Protein AF-A0A2V9PT03-F1 (afdb_monomer)

pLDDT: mean 76.54, std 17.13, range [38.19, 95.19]

Solvent-accessible surface area (backbone atoms only — not comparable to full-atom values): 7109 Å² total; per-residue (Å²): 137,90,82,80,91,84,82,85,89,78,90,78,79,82,81,80,80,79,79,72,81,76,73,77,76,80,57,60,63,60,53,51,53,49,52,50,42,43,54,53,39,46,52,31,49,51,49,24,55,47,31,31,70,77,61,29,77,88,24,75,61,18,49,51,30,47,52,51,34,51,52,46,42,50,54,32,29,74,76,68,56,30,34,66,39,76,91,77,74,42,82,36,72,67,96,52,62,60,76,76,70,60,85,68,84,79,68,88,75,79,88,126

Mean predicted aligned error: 13.97 Å

Structure (mmCIF, N/CA/C/O backbone):
data_AF-A0A2V9PT03-F1
#
_entry.id   AF-A0A2V9PT03-F1
#
loop_
_atom_site.group_PDB
_atom_site.id
_atom_site.type_symbol
_atom_site.label_atom_id
_atom_site.label_alt_id
_atom_site.label_comp_id
_atom_site.label_asym_id
_atom_site.label_entity_id
_atom_site.label_seq_id
_atom_site.pdbx_PDB_ins_code
_atom_site.Cartn_x
_atom_site.Cartn_y
_atom_site.Cartn_z
_atom_site.occupancy
_atom_site.B_iso_or_equiv
_atom_site.auth_seq_id
_atom_site.auth_comp_id
_atom_site.auth_asym_id
_atom_site.auth_atom_id
_atom_site.pdbx_PDB_model_num
ATOM 1 N N . MET A 1 1 ? 92.902 -6.360 -27.403 1.00 38.19 1 MET A N 1
ATOM 2 C CA . MET A 1 1 ? 92.322 -5.004 -27.540 1.00 38.19 1 MET A CA 1
ATOM 3 C C . MET A 1 1 ? 90.970 -4.974 -26.837 1.00 38.19 1 MET A C 1
ATOM 5 O O . MET A 1 1 ? 90.237 -5.948 -26.912 1.00 38.19 1 MET A O 1
ATOM 9 N N . LYS A 1 2 ? 90.710 -3.896 -26.088 1.00 50.06 2 LYS A N 1
ATOM 10 C CA . LYS A 1 2 ? 89.489 -3.586 -25.319 1.00 50.06 2 LYS A CA 1
ATOM 11 C C . LYS A 1 2 ? 88.299 -3.311 -26.243 1.00 50.06 2 LYS A C 1
ATOM 13 O O . LYS A 1 2 ? 88.506 -2.453 -27.080 1.00 50.06 2 LYS A O 1
ATOM 18 N N . TYR A 1 3 ? 87.094 -3.828 -25.965 1.00 55.53 3 TYR A N 1
ATOM 19 C CA . TYR A 1 3 ? 85.788 -3.154 -26.195 1.00 55.53 3 TYR A CA 1
ATOM 20 C C . TYR A 1 3 ? 84.744 -3.792 -25.245 1.00 55.53 3 TYR A C 1
ATOM 22 O O . TYR A 1 3 ? 84.435 -4.966 -25.374 1.00 55.53 3 TYR A O 1
ATOM 30 N N . ARG A 1 4 ? 84.502 -3.223 -24.054 1.00 47.56 4 ARG A N 1
ATOM 31 C CA . ARG A 1 4 ? 83.489 -2.204 -23.672 1.00 47.56 4 ARG A CA 1
ATOM 32 C C . ARG A 1 4 ? 82.038 -2.727 -23.632 1.00 47.56 4 ARG A C 1
ATOM 34 O O . ARG A 1 4 ? 81.417 -2.937 -24.661 1.00 47.56 4 ARG A O 1
ATOM 41 N N . LYS A 1 5 ? 81.530 -2.832 -22.390 1.00 55.50 5 LYS A N 1
ATOM 42 C CA . LYS A 1 5 ? 80.120 -2.785 -21.946 1.00 55.50 5 LYS A CA 1
ATOM 43 C C . LYS A 1 5 ? 79.249 -1.896 -22.840 1.00 55.50 5 LYS A C 1
ATOM 45 O O . LYS A 1 5 ? 79.680 -0.765 -23.029 1.00 55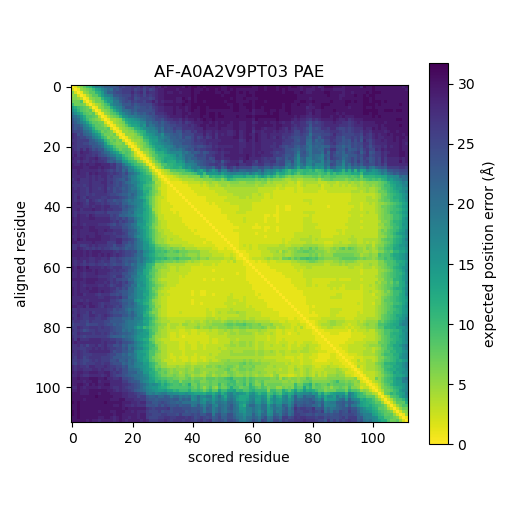.50 5 LYS A O 1
ATOM 50 N N . MET A 1 6 ? 78.051 -2.359 -23.225 1.00 55.62 6 MET A N 1
ATOM 51 C CA . MET A 1 6 ? 76.728 -1.682 -23.343 1.00 55.62 6 MET A CA 1
ATOM 52 C C . MET A 1 6 ? 75.731 -2.768 -23.825 1.00 55.62 6 MET A C 1
ATOM 54 O O . MET A 1 6 ? 76.115 -3.578 -24.652 1.00 55.62 6 MET A O 1
ATOM 58 N N . GLY A 1 7 ? 74.489 -2.919 -23.378 1.00 43.53 7 GLY A N 1
ATOM 59 C CA . GLY A 1 7 ? 73.639 -2.078 -22.560 1.00 43.53 7 GLY A CA 1
ATOM 60 C C . GLY A 1 7 ? 72.392 -2.855 -22.117 1.00 43.53 7 GLY A C 1
ATOM 61 O O . GLY A 1 7 ? 72.099 -3.947 -22.595 1.00 43.53 7 GLY A O 1
ATOM 62 N N . SER A 1 8 ? 71.730 -2.268 -21.129 1.00 54.75 8 SER A N 1
ATOM 63 C CA . SER A 1 8 ? 70.458 -2.675 -20.539 1.00 54.75 8 SER A CA 1
ATOM 64 C C . SER A 1 8 ? 69.274 -2.417 -21.495 1.00 54.75 8 SER A C 1
ATOM 66 O O . SER A 1 8 ? 69.443 -1.708 -22.487 1.00 54.75 8 SER A O 1
ATOM 68 N N . LEU A 1 9 ? 68.076 -2.843 -21.059 1.00 51.16 9 LEU A N 1
ATOM 69 C CA . LEU A 1 9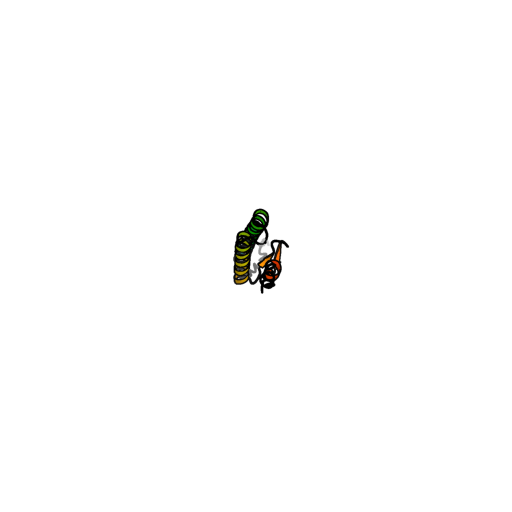 ? 66.722 -2.465 -21.522 1.00 51.16 9 LEU A CA 1
ATOM 70 C C . LEU A 1 9 ? 66.175 -3.334 -22.685 1.00 51.16 9 LEU A C 1
ATOM 72 O O . LEU A 1 9 ? 66.899 -3.649 -23.614 1.00 51.16 9 LEU A O 1
ATOM 76 N N . VAL A 1 10 ? 64.917 -3.786 -22.736 1.00 50.94 10 VAL A N 1
ATOM 77 C CA . VAL A 1 10 ? 63.657 -3.276 -22.171 1.00 50.94 10 VAL A CA 1
ATOM 78 C C . VAL A 1 10 ? 62.708 -4.468 -21.937 1.00 50.94 10 VAL A C 1
ATOM 80 O O . VAL A 1 10 ? 62.380 -5.188 -22.878 1.00 50.94 10 VAL A O 1
ATOM 83 N N . ALA A 1 11 ? 62.218 -4.658 -20.710 1.00 54.22 11 ALA A N 1
ATOM 84 C CA . ALA A 1 11 ? 61.005 -5.439 -20.467 1.00 54.22 11 ALA A CA 1
ATOM 85 C C . ALA A 1 11 ? 59.801 -4.568 -20.863 1.00 54.22 11 ALA A C 1
ATOM 87 O O . ALA A 1 11 ? 59.421 -3.655 -20.132 1.00 54.22 11 ALA A O 1
ATOM 88 N N . GLY A 1 12 ? 59.259 -4.785 -22.061 1.00 52.28 12 GLY A N 1
ATOM 89 C CA . GLY A 1 12 ? 58.070 -4.084 -22.544 1.00 52.28 12 GLY A CA 1
ATOM 90 C C . GLY A 1 12 ? 56.808 -4.792 -22.065 1.00 52.28 12 GLY A C 1
ATOM 91 O O . GLY A 1 12 ? 56.405 -5.791 -22.653 1.00 52.28 12 GLY A O 1
ATOM 92 N N . PHE A 1 13 ? 56.184 -4.287 -21.002 1.00 58.66 13 PHE A N 1
ATOM 93 C CA . PHE A 1 13 ? 54.836 -4.695 -20.611 1.00 58.66 13 PHE A CA 1
ATOM 94 C C . PHE A 1 13 ? 53.840 -4.182 -21.659 1.00 58.66 13 PHE A C 1
ATOM 96 O O . PHE A 1 13 ? 53.623 -2.978 -21.783 1.00 58.66 13 PHE A O 1
ATOM 103 N N . ALA A 1 14 ? 53.242 -5.092 -22.426 1.00 58.38 14 ALA A N 1
ATOM 104 C CA . ALA A 1 14 ? 52.143 -4.769 -23.327 1.00 58.38 14 ALA A CA 1
ATOM 105 C C . ALA A 1 14 ? 50.885 -4.463 -22.495 1.00 58.38 14 ALA A C 1
ATOM 107 O O . ALA A 1 14 ? 50.218 -5.369 -21.997 1.00 58.38 14 ALA A O 1
ATOM 108 N N . LEU A 1 15 ? 50.573 -3.179 -22.312 1.00 56.94 15 LEU A N 1
ATOM 109 C CA . LEU A 1 15 ? 49.329 -2.738 -21.683 1.00 56.94 15 LEU A CA 1
ATOM 110 C C . LEU A 1 15 ? 48.177 -2.913 -22.680 1.00 56.94 15 LEU A C 1
ATOM 112 O O . LEU A 1 15 ? 47.981 -2.091 -23.570 1.00 56.94 15 LEU A O 1
ATOM 116 N N . SER A 1 16 ? 47.425 -4.005 -22.538 1.00 58.44 16 SER A N 1
ATOM 117 C CA . SER A 1 16 ? 46.150 -4.195 -23.237 1.00 58.44 16 SER A CA 1
ATOM 118 C C . SER A 1 16 ? 45.070 -3.369 -22.542 1.00 58.44 16 SER A C 1
ATOM 120 O O . SER A 1 16 ? 44.590 -3.734 -21.472 1.00 58.44 16 SER A O 1
ATOM 122 N N . THR A 1 17 ? 44.692 -2.240 -23.132 1.00 62.19 17 THR A N 1
ATOM 123 C CA . THR A 1 17 ? 43.566 -1.419 -22.677 1.00 62.19 17 THR A CA 1
ATOM 124 C C . THR A 1 17 ? 42.268 -1.913 -23.312 1.00 62.19 17 THR A C 1
ATOM 126 O O . THR A 1 17 ? 41.786 -1.375 -24.306 1.00 62.19 17 THR A O 1
ATOM 129 N N . THR A 1 18 ? 41.665 -2.954 -22.735 1.00 65.81 18 THR A N 1
ATOM 130 C CA . THR A 1 18 ? 40.261 -3.286 -23.015 1.00 65.81 18 THR A CA 1
ATOM 131 C C . THR A 1 18 ? 39.370 -2.186 -22.446 1.00 65.81 18 THR A C 1
ATOM 133 O O . THR A 1 18 ? 39.143 -2.117 -21.239 1.00 65.81 18 THR A O 1
ATOM 136 N N . LEU A 1 19 ? 38.872 -1.315 -23.325 1.00 60.75 19 LEU A N 1
ATOM 137 C CA . LEU A 1 19 ? 37.761 -0.409 -23.045 1.00 60.75 19 LEU A CA 1
ATOM 138 C C . LEU A 1 19 ? 36.507 -1.255 -22.805 1.00 60.75 19 LEU A C 1
ATOM 140 O O . LEU A 1 19 ? 35.782 -1.605 -23.735 1.00 60.75 19 LEU A O 1
ATOM 144 N N . LEU A 1 20 ? 36.273 -1.618 -21.546 1.00 62.94 20 LEU A N 1
ATOM 145 C CA . LEU A 1 20 ? 34.969 -2.085 -21.106 1.00 62.94 20 LEU A CA 1
ATOM 146 C C . LEU A 1 20 ? 34.020 -0.896 -21.247 1.00 62.94 20 LEU A C 1
ATOM 148 O O . LEU A 1 20 ? 34.143 0.099 -20.535 1.00 62.94 20 LEU A O 1
ATOM 152 N N . VAL A 1 21 ? 33.106 -0.978 -22.211 1.00 59.31 21 VAL A N 1
ATOM 153 C CA . VAL A 1 21 ? 31.952 -0.085 -22.284 1.00 59.31 21 VAL A CA 1
ATOM 154 C C . VAL A 1 21 ? 31.126 -0.362 -21.032 1.00 59.31 21 VAL A C 1
ATOM 156 O O . VAL A 1 21 ? 30.339 -1.304 -20.974 1.00 59.31 21 VAL A O 1
ATOM 159 N N . SER A 1 22 ? 31.381 0.425 -19.992 1.00 57.97 22 SER A N 1
ATOM 160 C CA . SER A 1 22 ? 30.618 0.435 -18.754 1.00 57.97 22 SER A CA 1
ATOM 161 C C . SER A 1 22 ? 29.236 0.988 -19.065 1.00 57.97 22 SER A C 1
ATOM 163 O O . SER A 1 22 ? 29.006 2.193 -19.000 1.00 57.97 22 SER A O 1
ATOM 165 N N . THR A 1 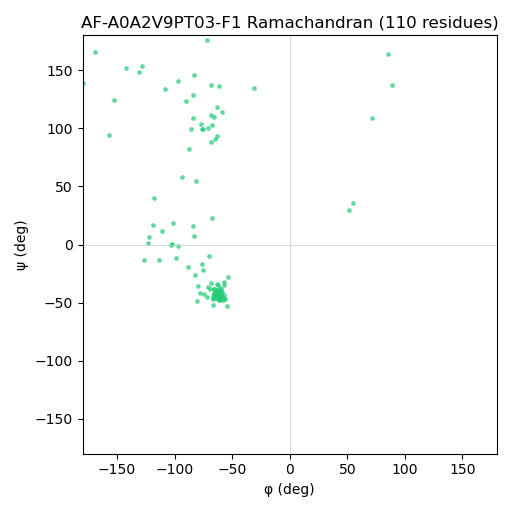23 ? 28.312 0.116 -19.455 1.00 59.44 23 THR A N 1
ATOM 166 C CA . THR A 1 23 ? 26.884 0.435 -19.422 1.00 59.44 23 THR A CA 1
ATOM 167 C C . THR A 1 23 ? 26.556 0.776 -17.964 1.00 59.44 23 THR A C 1
ATOM 169 O O . THR A 1 23 ? 26.714 -0.103 -17.114 1.00 59.44 23 THR A O 1
ATOM 172 N N . PRO A 1 24 ? 26.177 2.021 -17.616 1.00 52.19 24 PRO A N 1
ATOM 173 C CA . PRO A 1 24 ? 25.822 2.333 -16.241 1.00 52.19 24 PRO A CA 1
ATOM 174 C C . PRO A 1 24 ? 24.617 1.469 -15.845 1.00 52.19 24 PRO A C 1
ATOM 176 O O . PRO A 1 24 ? 23.695 1.305 -16.656 1.00 52.19 24 PRO A O 1
ATOM 179 N N . PRO A 1 25 ? 24.614 0.880 -14.638 1.00 49.16 25 PRO A N 1
ATOM 180 C CA . PRO A 1 25 ? 23.496 0.074 -14.196 1.00 49.16 25 PRO A CA 1
ATOM 181 C C . PRO A 1 25 ? 22.274 0.987 -14.110 1.00 49.16 25 PRO A C 1
ATOM 183 O O . PRO A 1 25 ? 22.233 1.916 -13.309 1.00 49.16 25 PRO A O 1
ATOM 186 N N . ARG A 1 26 ? 21.240 0.696 -14.901 1.00 50.72 26 ARG A N 1
ATOM 187 C CA . ARG A 1 26 ? 19.892 1.268 -14.735 1.00 50.72 26 ARG A CA 1
ATOM 188 C C . ARG A 1 26 ? 19.204 0.775 -13.444 1.00 50.72 26 ARG A C 1
ATOM 190 O O . ARG A 1 26 ? 17.987 0.763 -13.373 1.00 50.72 26 ARG A O 1
ATOM 197 N N . ALA A 1 27 ? 19.973 0.329 -12.451 1.00 50.47 27 ALA A N 1
ATOM 198 C CA . ALA A 1 27 ? 19.474 -0.303 -11.236 1.00 50.47 27 ALA A CA 1
ATOM 199 C C . ALA A 1 27 ? 19.012 0.712 -10.175 1.00 50.47 27 ALA A C 1
ATOM 201 O O . ALA A 1 27 ? 18.121 0.393 -9.407 1.00 50.47 27 ALA A O 1
ATOM 202 N N . SER A 1 28 ? 19.545 1.943 -10.161 1.00 54.78 28 SER A N 1
ATOM 203 C CA . SER A 1 28 ? 19.207 2.911 -9.097 1.00 54.78 28 SER A CA 1
ATOM 204 C C . SER A 1 28 ? 17.747 3.357 -9.134 1.00 54.78 28 SER A C 1
ATOM 206 O O . SER A 1 28 ? 17.090 3.342 -8.108 1.00 54.78 28 SER A O 1
ATOM 208 N N . ALA A 1 29 ? 17.216 3.708 -10.311 1.00 56.53 29 ALA A N 1
ATOM 209 C CA . ALA A 1 29 ? 15.868 4.275 -10.403 1.00 56.53 29 ALA A CA 1
ATOM 210 C C . ALA A 1 29 ? 14.789 3.287 -9.931 1.00 56.53 29 ALA A C 1
ATOM 212 O O . ALA A 1 29 ? 13.899 3.662 -9.179 1.00 56.53 29 ALA A O 1
ATOM 213 N N . ASN A 1 30 ? 14.921 2.013 -10.305 1.00 63.50 30 ASN A N 1
ATOM 214 C CA . ASN A 1 30 ? 13.961 0.984 -9.913 1.00 63.50 30 ASN A CA 1
ATOM 215 C C . ASN A 1 30 ? 14.065 0.653 -8.413 1.00 63.50 30 ASN A C 1
ATOM 217 O O . ASN A 1 30 ? 13.048 0.397 -7.772 1.00 63.50 30 ASN A O 1
ATOM 221 N N . ASP A 1 31 ? 15.275 0.663 -7.841 1.00 72.94 31 ASP A N 1
ATOM 222 C CA . ASP A 1 31 ? 15.475 0.428 -6.406 1.00 72.94 31 ASP A CA 1
ATOM 223 C C . ASP A 1 31 ? 14.936 1.596 -5.561 1.00 72.94 31 ASP A C 1
ATOM 225 O O . ASP A 1 31 ? 14.317 1.365 -4.518 1.00 72.94 31 ASP A O 1
ATOM 229 N N . ASP A 1 32 ? 15.106 2.834 -6.035 1.00 81.50 32 ASP A N 1
ATOM 230 C CA . ASP A 1 32 ? 14.575 4.044 -5.403 1.00 81.50 32 ASP A CA 1
ATOM 231 C C . ASP A 1 32 ? 13.034 4.062 -5.453 1.00 81.50 32 ASP A C 1
ATOM 233 O O . ASP A 1 32 ? 12.380 4.235 -4.423 1.00 81.50 32 ASP A O 1
ATOM 237 N N . GLU A 1 33 ? 12.434 3.771 -6.613 1.00 82.94 33 GLU A N 1
ATOM 238 C CA . GLU A 1 33 ? 10.976 3.666 -6.779 1.00 82.94 33 GLU A CA 1
ATOM 239 C C . GLU A 1 33 ? 10.377 2.556 -5.908 1.00 82.94 33 GLU A C 1
ATOM 241 O O . GLU A 1 33 ? 9.349 2.752 -5.250 1.00 82.94 33 GLU A O 1
ATOM 246 N N . ARG A 1 34 ? 11.042 1.395 -5.834 1.00 86.00 34 ARG A N 1
ATOM 247 C CA . ARG A 1 34 ? 10.651 0.308 -4.930 1.00 86.00 34 ARG A CA 1
ATOM 248 C C . ARG A 1 34 ? 10.736 0.739 -3.468 1.00 86.00 34 ARG A C 1
ATOM 250 O O . ARG A 1 34 ? 9.813 0.465 -2.698 1.00 86.00 34 ARG A O 1
ATOM 257 N N . ALA A 1 35 ? 11.803 1.425 -3.064 1.00 89.38 35 ALA A N 1
ATOM 258 C CA . ALA A 1 35 ? 11.954 1.915 -1.696 1.00 89.38 35 ALA A CA 1
ATOM 259 C C . ALA A 1 35 ? 10.864 2.935 -1.317 1.00 89.38 35 ALA A C 1
ATOM 261 O O . ALA A 1 35 ? 10.313 2.861 -0.212 1.00 89.38 35 ALA A O 1
ATOM 262 N N . GLU A 1 36 ? 10.506 3.840 -2.231 1.00 89.88 36 GLU A N 1
ATOM 263 C CA . GLU A 1 36 ? 9.397 4.780 -2.048 1.00 89.88 36 GLU A CA 1
ATOM 264 C C . GLU A 1 36 ? 8.055 4.057 -1.929 1.00 89.88 36 GLU A C 1
ATOM 266 O O . GLU A 1 36 ? 7.278 4.335 -1.011 1.00 89.88 36 GLU A O 1
ATOM 271 N N . CYS A 1 37 ? 7.802 3.088 -2.808 1.00 91.69 37 CYS A N 1
ATOM 272 C CA . CYS A 1 37 ? 6.604 2.260 -2.773 1.00 91.69 37 CYS A CA 1
ATOM 273 C C . CYS A 1 37 ? 6.445 1.519 -1.449 1.00 91.69 37 CYS A C 1
ATOM 275 O O . CYS A 1 37 ? 5.389 1.598 -0.819 1.00 91.69 37 CYS A O 1
ATOM 277 N N . ARG A 1 38 ? 7.519 0.873 -0.980 1.00 92.25 38 ARG A N 1
ATOM 278 C CA . ARG A 1 38 ? 7.558 0.218 0.331 1.00 92.25 38 ARG A CA 1
ATOM 279 C C . ARG A 1 38 ? 7.172 1.191 1.444 1.00 92.25 38 ARG A C 1
ATOM 281 O O . ARG A 1 38 ? 6.257 0.911 2.209 1.00 92.25 38 ARG A O 1
ATOM 288 N N . SER A 1 39 ? 7.829 2.348 1.499 1.00 93.50 39 SER A N 1
ATOM 289 C CA . SER A 1 39 ? 7.599 3.357 2.541 1.00 93.50 39 SER A CA 1
ATOM 290 C C . SER A 1 39 ? 6.149 3.864 2.559 1.00 93.50 39 SER A C 1
ATOM 292 O O . SER A 1 39 ? 5.523 3.982 3.616 1.00 93.50 39 SER A O 1
ATOM 294 N N . ARG A 1 40 ? 5.572 4.121 1.378 1.00 93.38 40 ARG A N 1
ATOM 295 C CA . ARG A 1 40 ? 4.184 4.588 1.237 1.00 93.38 40 ARG A CA 1
ATOM 296 C C . ARG A 1 40 ? 3.175 3.531 1.675 1.00 93.38 40 ARG A C 1
ATOM 298 O O . ARG A 1 40 ? 2.242 3.859 2.409 1.00 93.38 40 ARG A O 1
ATOM 305 N N . VAL A 1 41 ? 3.388 2.281 1.269 1.00 93.56 41 VAL A N 1
ATOM 306 C CA . VAL A 1 41 ? 2.567 1.137 1.675 1.00 93.56 41 VAL A CA 1
ATOM 307 C C . VAL A 1 41 ? 2.630 0.922 3.184 1.00 93.56 41 VAL A C 1
ATOM 309 O O . VAL A 1 41 ? 1.588 0.792 3.819 1.00 93.56 41 VAL A O 1
ATOM 312 N N . GLU A 1 42 ? 3.824 0.921 3.779 1.00 94.31 42 GLU A N 1
ATOM 313 C CA . GLU A 1 42 ? 3.999 0.722 5.223 1.00 94.31 42 GLU A CA 1
ATOM 314 C C . GLU A 1 42 ? 3.260 1.799 6.024 1.00 94.31 42 GLU A C 1
ATOM 316 O O . GLU A 1 42 ? 2.519 1.487 6.958 1.00 94.31 42 GLU A O 1
ATOM 321 N N . LYS A 1 43 ? 3.370 3.062 5.599 1.00 95.19 43 LYS A N 1
ATOM 322 C CA . LYS A 1 43 ? 2.649 4.179 6.216 1.00 95.19 43 LYS A CA 1
ATOM 323 C C . LYS A 1 43 ? 1.131 4.051 6.067 1.00 95.19 43 LYS A C 1
ATOM 325 O O . LYS A 1 43 ? 0.393 4.307 7.019 1.00 95.19 43 LYS A O 1
ATOM 330 N N . ALA A 1 44 ? 0.650 3.664 4.886 1.00 94.38 44 ALA A N 1
ATOM 331 C CA . ALA A 1 44 ? -0.775 3.448 4.651 1.00 94.38 44 ALA A CA 1
ATOM 332 C C . ALA A 1 44 ? -1.314 2.265 5.474 1.00 94.38 44 ALA A C 1
ATOM 334 O O . ALA A 1 44 ? -2.407 2.360 6.031 1.00 94.38 44 ALA A O 1
ATOM 335 N N . GLN A 1 45 ? -0.530 1.193 5.623 1.00 93.12 45 GLN A N 1
ATOM 336 C CA . GLN A 1 45 ? -0.871 0.030 6.443 1.00 93.12 45 GLN A CA 1
ATOM 337 C C . GLN A 1 45 ? -0.931 0.393 7.928 1.00 93.12 45 GLN A C 1
ATOM 339 O O . GLN A 1 45 ? -1.839 -0.041 8.636 1.00 93.12 45 GLN A O 1
ATOM 344 N N . GLU A 1 46 ? 0.011 1.198 8.422 1.00 94.56 46 GLU A N 1
ATOM 345 C CA . GLU A 1 46 ? -0.019 1.686 9.800 1.00 94.56 46 GLU A CA 1
ATOM 346 C C . GLU A 1 46 ? -1.263 2.541 10.066 1.00 94.56 46 GLU A C 1
ATOM 348 O O . GLU A 1 46 ? -1.949 2.322 11.067 1.00 94.56 46 GLU A O 1
ATOM 353 N N . HIS A 1 47 ? -1.596 3.451 9.145 1.00 93.88 47 HIS A N 1
ATOM 354 C CA . HIS A 1 47 ? -2.815 4.251 9.228 1.00 93.88 47 HIS A CA 1
ATOM 355 C C . HIS A 1 47 ? -4.064 3.364 9.215 1.00 93.88 47 HIS A C 1
ATOM 357 O O . HIS A 1 47 ? -4.894 3.482 10.109 1.00 93.88 47 HIS A O 1
ATOM 363 N N . TYR A 1 48 ? -4.161 2.404 8.292 1.00 92.69 48 TYR A N 1
ATOM 364 C CA . TYR A 1 48 ? -5.265 1.442 8.257 1.00 92.69 48 TYR A CA 1
ATOM 365 C C . TYR A 1 48 ? -5.397 0.668 9.573 1.00 92.69 48 TYR A C 1
ATOM 367 O O . TYR A 1 48 ? -6.483 0.599 10.143 1.00 92.69 48 TYR A O 1
ATOM 375 N N . ARG A 1 49 ? -4.291 0.154 10.124 1.00 92.06 49 ARG A N 1
ATOM 376 C CA . ARG A 1 49 ? -4.292 -0.521 11.430 1.00 92.06 49 ARG A CA 1
ATOM 377 C C . ARG A 1 49 ? -4.693 0.410 12.575 1.00 92.06 49 ARG A C 1
ATOM 379 O O . ARG A 1 49 ? -5.293 -0.061 13.536 1.00 92.06 49 ARG A O 1
ATOM 386 N N . HIS A 1 50 ? -4.347 1.693 12.516 1.00 94.56 50 HIS A N 1
ATOM 387 C CA . HIS A 1 50 ? -4.783 2.675 13.506 1.00 94.56 50 HIS A CA 1
ATOM 388 C C . HIS A 1 50 ? -6.294 2.903 13.430 1.00 94.56 50 HIS A C 1
ATOM 390 O O . HIS A 1 50 ? -6.972 2.691 14.431 1.00 94.56 50 HIS A O 1
ATOM 396 N N . GLU A 1 51 ? -6.833 3.205 12.247 1.00 93.81 51 GLU A N 1
ATOM 397 C CA . GLU A 1 51 ? -8.276 3.406 12.054 1.00 93.81 51 GLU A CA 1
ATOM 398 C C . GLU A 1 51 ? -9.079 2.144 12.415 1.00 93.81 51 GLU A C 1
ATOM 400 O O . GLU A 1 51 ? -10.132 2.228 13.045 1.00 93.81 51 GLU A O 1
ATOM 405 N N . LEU A 1 52 ? -8.548 0.954 12.104 1.00 90.00 52 LEU A N 1
ATOM 406 C CA . LEU A 1 52 ? -9.128 -0.323 12.528 1.00 90.00 52 LEU A CA 1
ATOM 407 C C . LEU A 1 52 ? -9.223 -0.460 14.052 1.00 90.00 52 LEU A C 1
ATOM 409 O O . LEU A 1 52 ? -10.202 -1.020 14.543 1.00 90.00 52 LEU A O 1
ATOM 413 N N . ARG A 1 53 ? -8.210 -0.001 14.797 1.00 91.56 53 ARG A N 1
ATOM 414 C CA . ARG A 1 53 ? -8.190 -0.077 16.266 1.00 91.56 53 ARG A CA 1
ATOM 415 C C . ARG A 1 53 ? -9.122 0.946 16.905 1.00 91.56 53 ARG A C 1
ATOM 417 O O . ARG A 1 53 ? -9.819 0.597 17.849 1.00 91.56 53 ARG A O 1
ATOM 424 N N . GLU A 1 54 ? -9.128 2.175 16.396 1.00 94.94 54 GLU A N 1
ATOM 425 C CA . GLU A 1 54 ? -9.892 3.283 16.983 1.00 94.94 54 GLU A CA 1
ATOM 426 C C . GLU A 1 54 ? -11.382 3.218 16.634 1.00 94.94 54 GLU A C 1
ATOM 428 O O . GLU A 1 54 ? -12.242 3.461 17.479 1.00 94.94 54 GLU A O 1
ATOM 433 N N . HIS A 1 55 ? -11.705 2.880 15.385 1.00 91.88 55 HIS A N 1
ATOM 434 C CA . HIS A 1 55 ? -13.069 2.974 14.865 1.00 91.88 55 HIS A CA 1
ATOM 435 C C . HIS A 1 55 ? -13.692 1.614 14.540 1.00 91.88 55 HIS A C 1
ATOM 437 O O . HIS A 1 55 ? -14.909 1.512 14.377 1.00 91.88 55 HIS A O 1
ATOM 443 N N . GLY A 1 56 ? -12.885 0.555 14.485 1.00 85.56 56 GLY A N 1
ATOM 444 C CA . GLY A 1 56 ? -13.337 -0.787 14.145 1.00 85.56 56 GLY A CA 1
ATOM 445 C C . GLY A 1 56 ? -13.391 -1.042 12.638 1.00 85.56 56 GLY A C 1
ATOM 446 O O . GLY A 1 56 ? -13.387 -0.125 11.814 1.00 85.56 56 GLY A O 1
ATOM 447 N N . LYS A 1 57 ? -13.466 -2.332 12.288 1.00 80.62 57 LYS A N 1
ATOM 448 C CA . LYS A 1 57 ? -13.370 -2.843 10.908 1.00 80.62 57 LYS A CA 1
ATOM 449 C C . LYS A 1 57 ? -14.394 -2.256 9.932 1.00 80.62 57 LYS A C 1
ATOM 451 O O . LYS A 1 57 ? -14.054 -2.037 8.783 1.00 80.62 57 LYS A O 1
ATOM 456 N N . HIS A 1 58 ? -15.607 -1.979 10.405 1.00 81.69 58 HIS A N 1
ATOM 457 C CA . HIS A 1 58 ? -16.751 -1.542 9.583 1.00 81.69 58 HIS A CA 1
ATOM 458 C C . HIS A 1 58 ? -17.008 -0.038 9.669 1.00 81.69 58 HIS A C 1
ATOM 460 O O . HIS A 1 58 ? -18.119 0.432 9.437 1.00 81.69 58 HIS A O 1
ATOM 466 N N . SER A 1 59 ? -16.015 0.724 10.114 1.00 87.06 59 SER A N 1
ATOM 467 C CA . SER A 1 59 ? -16.136 2.173 10.154 1.00 87.06 59 SER A CA 1
ATOM 468 C C . SER A 1 59 ? -15.808 2.769 8.793 1.00 87.06 59 SER A C 1
ATOM 470 O O . SER A 1 59 ? -14.868 2.343 8.126 1.00 87.06 59 SER A O 1
ATOM 472 N N . ALA A 1 60 ? -16.496 3.857 8.442 1.00 88.44 60 ALA A N 1
ATOM 473 C CA . ALA A 1 60 ? -16.181 4.627 7.239 1.00 88.44 60 ALA A CA 1
ATOM 474 C C . ALA A 1 60 ? -14.703 5.064 7.190 1.00 88.44 60 ALA A C 1
ATOM 476 O O . ALA A 1 60 ? -14.132 5.223 6.117 1.00 88.44 60 ALA A O 1
ATOM 477 N N . LYS A 1 61 ? -14.070 5.235 8.359 1.00 89.88 61 LYS A N 1
ATOM 478 C CA . LYS A 1 61 ? -12.650 5.564 8.491 1.00 89.88 61 LYS A CA 1
ATOM 479 C C . LYS A 1 61 ? -11.722 4.403 8.142 1.00 89.88 61 LYS A C 1
ATOM 481 O O . LYS A 1 61 ? -10.774 4.602 7.384 1.00 89.88 61 LYS A O 1
ATOM 486 N N . ALA A 1 62 ? -12.015 3.197 8.627 1.00 89.00 62 ALA A N 1
ATOM 487 C CA . ALA A 1 62 ? -11.281 1.999 8.231 1.00 89.00 62 ALA A CA 1
ATOM 488 C C . ALA A 1 62 ? -11.455 1.704 6.733 1.00 89.00 62 ALA A C 1
ATOM 490 O O . ALA A 1 62 ? -10.476 1.375 6.063 1.00 89.00 62 ALA A O 1
ATOM 491 N N . ASP A 1 63 ? -12.660 1.901 6.192 1.00 88.31 63 ASP A N 1
ATOM 492 C CA . ASP A 1 63 ? -12.939 1.742 4.762 1.00 88.31 63 ASP A CA 1
ATOM 493 C C . ASP A 1 63 ? -12.171 2.760 3.905 1.00 88.31 63 ASP A C 1
ATOM 495 O O . ASP A 1 63 ? -11.571 2.397 2.890 1.00 88.31 63 ASP A O 1
ATOM 499 N N . GLU A 1 64 ? -12.137 4.029 4.328 1.00 91.06 64 GLU A N 1
ATOM 500 C CA . GLU A 1 64 ? -11.360 5.089 3.677 1.00 91.06 64 GLU A CA 1
ATOM 501 C C . GLU A 1 64 ? -9.858 4.756 3.691 1.00 91.06 64 GLU A C 1
ATOM 503 O O . GLU A 1 64 ? -9.185 4.841 2.660 1.00 91.06 64 GLU A O 1
ATOM 508 N N . ALA A 1 65 ? -9.325 4.338 4.843 1.00 92.00 65 ALA A N 1
ATOM 509 C CA . ALA A 1 65 ? -7.920 3.970 4.981 1.00 92.00 65 ALA A CA 1
ATOM 510 C C . ALA A 1 65 ? -7.559 2.725 4.155 1.00 92.00 65 ALA A C 1
ATOM 512 O O . ALA A 1 65 ? -6.505 2.702 3.516 1.00 92.00 65 ALA A O 1
ATOM 513 N N . ARG A 1 66 ? -8.456 1.733 4.082 1.00 89.56 66 ARG A N 1
ATOM 514 C CA . ARG A 1 66 ? -8.320 0.580 3.181 1.00 89.56 66 ARG A CA 1
ATOM 515 C C . ARG A 1 66 ? -8.272 1.019 1.719 1.00 89.56 66 ARG A C 1
ATOM 517 O O . ARG A 1 66 ? -7.427 0.539 0.965 1.00 89.56 66 ARG A O 1
ATOM 524 N N . GLY A 1 67 ? -9.156 1.933 1.315 1.00 90.69 67 GLY A N 1
ATOM 525 C CA . GLY A 1 67 ? -9.174 2.493 -0.037 1.00 90.69 67 GLY A CA 1
ATOM 526 C C . GLY A 1 67 ? -7.839 3.141 -0.409 1.00 90.69 67 GLY A C 1
ATOM 527 O O . GLY A 1 67 ? -7.288 2.843 -1.469 1.00 90.69 67 GLY A O 1
ATOM 528 N N . LYS A 1 68 ? -7.272 3.945 0.500 1.00 92.25 68 LYS A N 1
ATOM 529 C CA . LYS A 1 68 ? -5.946 4.560 0.323 1.00 92.25 68 LYS A CA 1
ATOM 530 C C . LYS A 1 68 ? -4.839 3.515 0.210 1.00 92.25 68 LYS A C 1
ATOM 532 O O . LYS A 1 68 ? -4.031 3.597 -0.705 1.00 92.25 68 LYS A O 1
ATOM 537 N N . LEU A 1 69 ? -4.817 2.512 1.090 1.00 92.62 69 LEU A N 1
ATOM 538 C CA . LEU A 1 69 ? -3.831 1.429 1.030 1.00 92.62 69 LEU A CA 1
ATOM 539 C C . LEU A 1 69 ? -3.867 0.703 -0.325 1.00 92.62 69 LEU A C 1
ATOM 541 O O . LEU A 1 69 ? -2.829 0.470 -0.939 1.00 92.62 69 LEU A O 1
ATOM 545 N N . LYS A 1 70 ? -5.068 0.412 -0.832 1.00 90.88 70 LYS A N 1
ATOM 546 C CA . LYS A 1 70 ? -5.249 -0.196 -2.153 1.00 90.88 70 LYS A CA 1
ATOM 547 C C . LYS A 1 70 ? -4.756 0.702 -3.286 1.00 90.88 70 LYS A C 1
ATOM 549 O O . LYS A 1 70 ? -4.132 0.203 -4.216 1.00 90.88 70 LYS A O 1
ATOM 554 N N . GLU A 1 71 ? -5.024 2.002 -3.223 1.00 92.00 71 GLU A N 1
ATOM 555 C CA . GLU A 1 71 ? -4.520 2.962 -4.211 1.00 92.00 71 GLU A CA 1
ATOM 556 C C . GLU A 1 71 ? -2.984 2.966 -4.259 1.00 92.00 71 GLU A C 1
ATOM 558 O O . GLU A 1 71 ? -2.392 3.028 -5.335 1.00 92.00 71 GLU A O 1
ATOM 563 N N . GLU A 1 72 ? -2.330 2.845 -3.103 1.00 93.19 72 GLU A N 1
ATOM 564 C CA . GLU A 1 72 ? -0.873 2.740 -3.020 1.00 93.19 72 GLU A CA 1
ATOM 565 C C . GLU A 1 72 ? -0.347 1.447 -3.655 1.00 93.19 72 GLU A C 1
ATOM 567 O O . GLU A 1 72 ? 0.599 1.503 -4.442 1.00 93.19 72 GLU A O 1
ATOM 572 N N . PHE A 1 73 ? -1.005 0.305 -3.426 1.00 92.06 73 PHE A N 1
ATOM 573 C CA . PHE A 1 73 ? -0.665 -0.937 -4.130 1.00 92.06 73 PHE A CA 1
ATOM 574 C C . PHE A 1 73 ? -0.822 -0.813 -5.648 1.00 92.06 73 PHE A C 1
ATOM 576 O O . PHE A 1 73 ? 0.063 -1.237 -6.387 1.00 92.06 73 PHE A O 1
ATOM 583 N N . GLU A 1 74 ? -1.904 -0.190 -6.124 1.00 91.19 74 GLU A N 1
ATOM 584 C CA . GLU A 1 74 ? -2.142 0.023 -7.559 1.00 91.19 74 GLU A CA 1
ATOM 585 C C . GLU A 1 74 ? -1.072 0.911 -8.205 1.00 91.19 74 GLU A C 1
ATOM 587 O O . GLU A 1 74 ? -0.631 0.638 -9.325 1.00 91.19 74 GLU A O 1
ATOM 592 N N . LYS A 1 75 ? -0.616 1.954 -7.503 1.00 90.38 75 LYS A N 1
ATOM 593 C CA . LYS A 1 75 ? 0.486 2.807 -7.975 1.00 90.38 75 LYS A CA 1
ATOM 594 C C . LYS A 1 75 ? 1.778 2.006 -8.113 1.00 90.38 75 LYS A C 1
ATOM 596 O O . LYS A 1 75 ? 2.426 2.078 -9.153 1.00 90.38 75 LYS A O 1
ATOM 601 N N . CYS A 1 76 ? 2.116 1.207 -7.104 1.00 90.50 76 CYS A N 1
ATOM 602 C CA . CYS A 1 76 ? 3.319 0.375 -7.133 1.00 90.50 76 CYS A CA 1
ATOM 603 C C . CYS A 1 76 ? 3.262 -0.689 -8.225 1.00 90.50 76 CYS A C 1
ATOM 605 O O . CYS A 1 76 ? 4.217 -0.864 -8.982 1.00 90.50 76 CYS A O 1
ATOM 607 N N . TRP A 1 77 ? 2.099 -1.311 -8.387 1.00 90.56 77 TRP A N 1
ATOM 608 C CA . TRP A 1 77 ? 1.867 -2.265 -9.454 1.00 90.56 77 TRP A CA 1
ATOM 609 C C . TRP A 1 77 ? 1.972 -1.641 -10.846 1.00 90.56 77 TRP A C 1
ATOM 611 O O . TRP A 1 77 ? 2.544 -2.244 -11.746 1.00 90.56 77 TRP A O 1
ATOM 621 N N . THR A 1 78 ? 1.434 -0.437 -11.043 1.00 89.19 78 THR A N 1
ATOM 622 C CA . THR A 1 78 ? 1.491 0.245 -12.345 1.00 89.19 78 THR A CA 1
ATOM 623 C C . THR A 1 78 ? 2.932 0.529 -12.774 1.00 89.19 78 THR A C 1
ATOM 625 O O . THR A 1 78 ? 3.238 0.444 -13.962 1.00 89.19 78 THR A O 1
ATOM 628 N N . ASN A 1 79 ? 3.814 0.824 -11.817 1.00 86.06 79 ASN A N 1
ATOM 629 C CA . ASN A 1 79 ? 5.213 1.137 -12.097 1.00 86.06 79 ASN A CA 1
ATOM 630 C C . ASN A 1 79 ? 6.060 -0.126 -12.313 1.00 86.06 79 ASN A C 1
ATOM 632 O O . ASN A 1 79 ? 6.777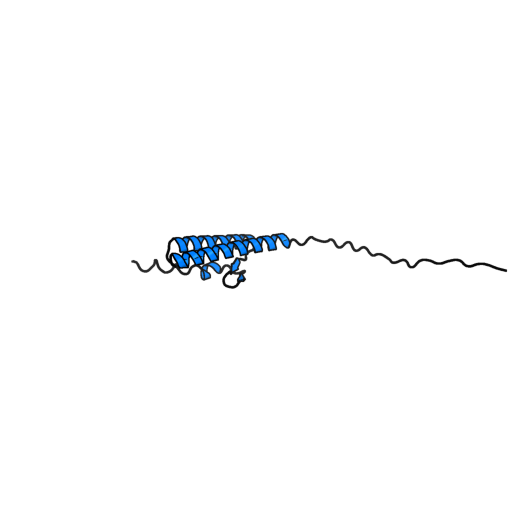 -0.217 -13.305 1.00 86.06 79 ASN A O 1
ATOM 636 N N . ASP A 1 80 ? 5.954 -1.117 -11.421 1.00 85.62 80 ASP A N 1
ATOM 637 C CA . ASP A 1 80 ? 6.909 -2.235 -11.360 1.00 85.62 80 ASP A CA 1
ATOM 638 C C . ASP A 1 80 ? 6.261 -3.627 -11.503 1.00 85.62 80 ASP A C 1
ATOM 640 O O . ASP A 1 80 ? 6.942 -4.647 -11.456 1.00 85.62 80 ASP A O 1
ATOM 644 N N . HIS A 1 81 ? 4.938 -3.701 -11.695 1.00 89.44 81 HIS A N 1
ATOM 645 C CA . HIS A 1 81 ? 4.162 -4.956 -11.693 1.00 89.44 81 HIS A CA 1
ATOM 646 C C . HIS A 1 81 ? 4.419 -5.812 -10.444 1.00 89.44 81 HIS A C 1
ATOM 648 O O . HIS A 1 81 ? 4.353 -7.042 -10.468 1.00 89.44 81 HIS A O 1
ATOM 654 N N . ALA A 1 82 ? 4.729 -5.137 -9.342 1.00 89.25 82 ALA A N 1
ATOM 655 C CA . ALA A 1 82 ? 4.957 -5.734 -8.049 1.00 89.25 82 ALA A CA 1
ATOM 656 C C . ALA A 1 82 ? 4.380 -4.824 -6.969 1.00 89.25 82 ALA A C 1
ATOM 658 O O . ALA A 1 82 ? 4.293 -3.603 -7.121 1.00 89.25 82 ALA A O 1
ATOM 659 N N . TRP A 1 83 ? 3.985 -5.427 -5.860 1.00 90.56 83 TRP A N 1
ATOM 660 C CA . TRP A 1 83 ? 3.537 -4.709 -4.679 1.00 90.56 83 TRP A CA 1
ATOM 661 C C . TRP A 1 83 ? 4.258 -5.262 -3.453 1.00 90.56 83 TRP A C 1
ATOM 663 O O . TRP A 1 83 ? 4.648 -6.428 -3.416 1.00 90.56 83 TRP A O 1
ATOM 673 N N . TYR A 1 84 ? 4.494 -4.408 -2.465 1.00 91.50 84 TYR A N 1
ATOM 674 C CA . TYR A 1 84 ? 5.134 -4.816 -1.221 1.00 91.50 84 TYR A CA 1
ATOM 675 C C . TYR A 1 84 ? 4.067 -5.263 -0.224 1.00 91.50 84 TYR A C 1
ATOM 677 O O . TYR A 1 84 ? 3.173 -4.483 0.089 1.00 91.50 84 TYR A O 1
ATOM 685 N N . ASP A 1 85 ? 4.166 -6.491 0.277 1.00 90.81 85 ASP A N 1
ATOM 686 C CA . ASP A 1 85 ? 3.323 -7.017 1.347 1.00 90.81 85 ASP A CA 1
ATOM 687 C C . ASP A 1 85 ? 3.913 -6.594 2.704 1.00 90.81 85 ASP A C 1
ATOM 689 O O . ASP A 1 85 ? 4.957 -7.117 3.101 1.00 90.81 85 ASP A O 1
ATOM 693 N N . PRO A 1 86 ? 3.281 -5.661 3.442 1.00 89.31 86 PRO A N 1
ATOM 694 C CA . PRO A 1 86 ? 3.792 -5.190 4.726 1.00 89.31 86 PRO A CA 1
ATOM 695 C C . PRO A 1 86 ? 3.572 -6.188 5.874 1.00 89.31 86 PRO A C 1
ATOM 697 O O . PRO A 1 86 ? 4.191 -6.042 6.929 1.00 89.31 86 PRO A O 1
ATOM 700 N N . ASP A 1 87 ? 2.684 -7.173 5.715 1.00 87.44 87 ASP A N 1
ATOM 701 C CA . ASP A 1 87 ? 2.453 -8.225 6.706 1.00 87.44 87 ASP A CA 1
ATOM 702 C C . ASP A 1 87 ? 3.547 -9.302 6.614 1.00 87.44 87 ASP A C 1
ATOM 704 O O . ASP A 1 87 ? 3.991 -9.824 7.639 1.00 87.44 87 ASP A O 1
ATOM 708 N N . ARG A 1 88 ? 4.022 -9.593 5.396 1.00 88.62 88 ARG A N 1
ATOM 709 C CA . ARG A 1 88 ? 5.105 -10.557 5.119 1.00 88.62 88 ARG A CA 1
ATOM 710 C C . ARG A 1 88 ? 6.481 -9.928 4.913 1.00 88.62 88 ARG A C 1
ATOM 712 O O . ARG A 1 88 ? 7.473 -10.649 4.892 1.00 88.62 88 ARG A O 1
ATOM 719 N N . GLN A 1 89 ? 6.538 -8.606 4.772 1.00 90.25 89 GLN A N 1
ATOM 720 C CA . GLN A 1 89 ? 7.741 -7.838 4.440 1.00 90.25 89 GLN A CA 1
ATOM 721 C C . GLN A 1 89 ? 8.421 -8.315 3.144 1.00 90.25 89 GLN A C 1
ATOM 723 O O . GLN A 1 89 ? 9.648 -8.319 3.032 1.00 90.25 89 GLN A O 1
ATOM 728 N N . GLU A 1 90 ? 7.628 -8.729 2.152 1.00 90.38 90 GLU A N 1
ATOM 729 C CA . GLU A 1 90 ? 8.121 -9.298 0.894 1.00 90.38 90 GLU A CA 1
ATOM 730 C C . GLU A 1 90 ? 7.516 -8.607 -0.330 1.00 90.38 90 GLU A C 1
ATOM 732 O O . GLU A 1 90 ? 6.408 -8.078 -0.285 1.00 90.38 90 GLU A O 1
ATOM 737 N N . TRP A 1 91 ? 8.237 -8.625 -1.451 1.00 90.31 91 TRP A N 1
ATOM 738 C CA . TRP A 1 91 ? 7.687 -8.184 -2.732 1.00 90.31 91 TRP A CA 1
ATOM 739 C C . TRP A 1 91 ? 6.907 -9.316 -3.388 1.00 90.31 91 TRP A C 1
ATOM 741 O O . TRP A 1 91 ? 7.421 -10.418 -3.576 1.00 90.31 91 TRP A O 1
ATOM 751 N N . ARG A 1 92 ? 5.676 -9.012 -3.775 1.00 89.81 92 ARG A N 1
ATOM 752 C CA . ARG A 1 92 ? 4.744 -9.910 -4.442 1.00 89.81 92 ARG A CA 1
ATOM 753 C C . ARG A 1 92 ? 4.597 -9.474 -5.894 1.00 89.81 92 ARG A C 1
ATOM 755 O O . ARG A 1 92 ? 4.417 -8.292 -6.181 1.00 89.81 92 ARG A O 1
ATOM 762 N N . THR A 1 93 ? 4.656 -10.432 -6.809 1.00 90.38 93 THR A N 1
ATOM 763 C CA . THR A 1 93 ? 4.452 -10.213 -8.252 1.00 90.38 93 THR A CA 1
ATOM 764 C C . THR A 1 93 ? 3.071 -10.650 -8.720 1.00 90.38 93 THR A C 1
ATOM 766 O O . THR A 1 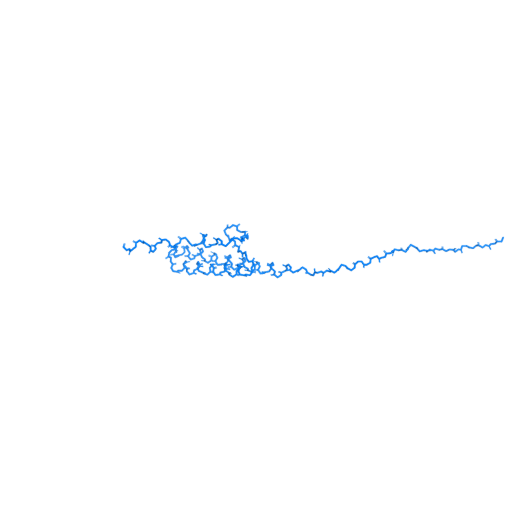93 ? 2.770 -10.563 -9.903 1.00 90.38 93 THR A O 1
ATOM 769 N N . ASP A 1 94 ? 2.237 -11.147 -7.810 1.00 88.62 94 ASP A N 1
ATOM 770 C CA . ASP A 1 94 ? 0.851 -11.506 -8.080 1.00 88.62 94 ASP A CA 1
ATOM 771 C C . ASP A 1 94 ? -0.064 -10.355 -7.662 1.00 88.62 94 ASP A C 1
ATOM 773 O O . ASP A 1 94 ? 0.149 -9.721 -6.630 1.00 88.62 94 ASP A O 1
ATOM 777 N N . ARG A 1 95 ? -1.113 -10.079 -8.443 1.00 85.00 95 ARG A N 1
ATOM 778 C CA . ARG A 1 95 ? -2.102 -9.030 -8.140 1.00 85.00 95 ARG A CA 1
ATOM 779 C C . ARG A 1 95 ? -3.161 -9.513 -7.143 1.00 85.00 95 ARG A C 1
ATOM 781 O O . ARG A 1 95 ? -4.359 -9.479 -7.420 1.00 85.00 95 ARG A O 1
ATOM 788 N N . ASP A 1 96 ? -2.714 -10.005 -5.991 1.00 83.88 96 ASP A N 1
ATOM 789 C CA . ASP A 1 96 ? -3.523 -10.691 -4.973 1.00 83.88 96 ASP A CA 1
ATOM 790 C C . ASP A 1 96 ? -3.858 -9.832 -3.736 1.00 83.88 96 ASP A C 1
ATOM 792 O O . ASP A 1 96 ? -4.626 -10.277 -2.880 1.00 83.88 96 ASP A O 1
ATOM 796 N N . TRP A 1 97 ? -3.405 -8.571 -3.664 1.00 83.12 97 TRP A N 1
ATOM 797 C CA . TRP A 1 97 ? -3.717 -7.675 -2.535 1.00 83.12 97 TRP A CA 1
ATOM 798 C C . TRP A 1 97 ? -5.220 -7.487 -2.307 1.00 83.12 97 TRP A C 1
ATOM 800 O O . TRP A 1 97 ? -5.662 -7.359 -1.169 1.00 83.12 97 TRP A O 1
ATOM 810 N N . ASN A 1 98 ? -6.040 -7.514 -3.364 1.00 77.19 98 ASN A N 1
ATOM 811 C CA . ASN A 1 98 ? -7.492 -7.430 -3.203 1.00 77.19 98 ASN A CA 1
ATOM 812 C C . ASN A 1 98 ? -8.022 -8.576 -2.333 1.00 77.19 98 ASN A C 1
ATOM 814 O O . ASN A 1 98 ? -8.821 -8.327 -1.450 1.00 77.19 98 ASN A O 1
ATOM 818 N N . HIS A 1 99 ? -7.531 -9.805 -2.490 1.00 75.88 99 HIS A N 1
ATOM 819 C CA . HIS A 1 99 ? -7.966 -10.918 -1.641 1.00 75.88 99 HIS A CA 1
ATOM 820 C C . HIS A 1 99 ? -7.494 -10.756 -0.186 1.00 75.88 99 HIS A C 1
ATOM 822 O O . HIS A 1 99 ? -8.191 -11.141 0.747 1.00 75.88 99 HIS A O 1
ATOM 828 N N . HIS A 1 100 ? -6.316 -10.162 0.017 1.00 72.19 100 HIS A N 1
ATOM 829 C CA . HIS A 1 100 ? -5.736 -9.952 1.344 1.00 72.19 100 HIS A CA 1
ATOM 830 C C . HIS A 1 100 ? -6.376 -8.820 2.151 1.00 72.19 100 HIS A C 1
ATOM 832 O O . HIS A 1 100 ? -6.250 -8.825 3.377 1.00 72.19 100 HIS A O 1
ATOM 838 N N . TYR A 1 101 ? -7.047 -7.864 1.503 1.00 72.88 101 TYR A N 1
ATOM 839 C CA . TYR A 1 101 ? -7.586 -6.676 2.173 1.00 72.88 101 TYR A CA 1
ATOM 840 C C . TYR A 1 101 ? -9.090 -6.429 1.918 1.00 72.88 101 TYR A C 1
ATOM 842 O O . TYR A 1 101 ? -9.691 -5.654 2.659 1.00 72.88 101 TYR A O 1
ATOM 850 N N . ASP A 1 102 ? -9.729 -7.099 0.950 1.00 69.31 102 ASP A N 1
ATOM 851 C CA . ASP A 1 102 ? -11.164 -6.977 0.603 1.00 69.31 102 ASP A CA 1
ATOM 852 C C . ASP A 1 102 ? -12.034 -8.025 1.329 1.00 69.31 102 ASP A C 1
ATOM 854 O O . ASP A 1 102 ? -12.722 -8.840 0.719 1.00 69.31 102 ASP A O 1
ATOM 858 N N . TRP A 1 103 ? -11.988 -8.032 2.664 1.00 62.22 103 TRP A N 1
ATOM 859 C CA . TRP A 1 103 ? -12.738 -8.989 3.496 1.00 62.22 103 TRP A CA 1
ATOM 860 C C . TRP A 1 103 ? -14.204 -8.598 3.764 1.00 62.22 103 TRP A C 1
ATOM 862 O O . TRP A 1 103 ? -14.823 -9.218 4.630 1.00 62.22 103 TRP A O 1
ATOM 872 N N . ASP A 1 104 ? -14.737 -7.544 3.134 1.00 57.06 104 ASP A N 1
ATOM 873 C CA . ASP A 1 104 ? -16.029 -6.941 3.521 1.00 57.06 104 ASP A CA 1
ATOM 874 C C . ASP A 1 104 ? -17.085 -6.896 2.405 1.00 57.06 104 ASP A C 1
ATOM 876 O O . ASP A 1 104 ? -18.178 -6.380 2.622 1.00 57.06 104 ASP A O 1
ATOM 880 N N . ARG A 1 105 ? -16.835 -7.492 1.234 1.00 53.59 105 ARG A N 1
ATOM 881 C CA . ARG A 1 105 ? -17.811 -7.468 0.129 1.00 53.59 105 ARG A CA 1
ATOM 882 C C . ARG A 1 105 ? -19.073 -8.314 0.339 1.00 53.59 105 ARG A C 1
ATOM 884 O O . ARG A 1 105 ? -20.012 -8.181 -0.440 1.00 53.59 105 ARG A O 1
ATOM 891 N N . ASP 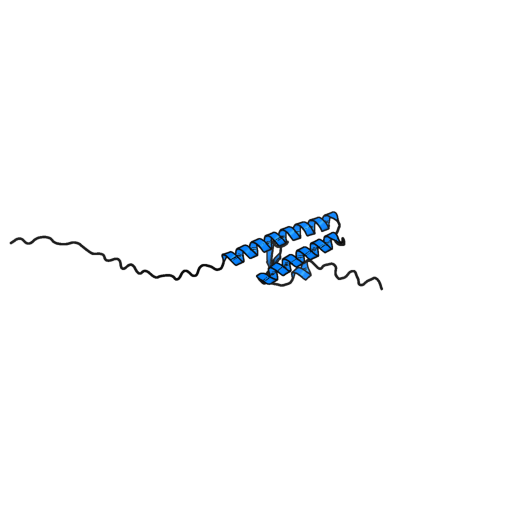A 1 106 ? -19.109 -9.150 1.374 1.00 53.09 106 ASP A N 1
ATOM 892 C CA . ASP A 1 106 ? -20.167 -10.151 1.563 1.00 53.09 106 ASP A CA 1
ATOM 893 C C . ASP A 1 106 ? -21.307 -9.727 2.509 1.00 53.09 106 ASP A C 1
ATOM 895 O O . ASP A 1 106 ? -22.244 -10.500 2.685 1.00 53.09 106 ASP A O 1
ATOM 899 N N . ARG A 1 107 ? -21.289 -8.530 3.119 1.00 54.00 107 ARG A N 1
ATOM 900 C CA . ARG A 1 107 ? -22.339 -8.147 4.093 1.00 54.00 107 ARG A CA 1
ATOM 901 C C . ARG A 1 107 ? -23.579 -7.470 3.526 1.00 54.00 107 ARG A C 1
ATOM 903 O O . ARG A 1 107 ? -24.618 -7.528 4.173 1.00 54.00 107 ARG A O 1
ATOM 910 N N . ASP A 1 108 ? -23.523 -6.904 2.328 1.00 53.19 108 ASP A N 1
ATOM 911 C CA . ASP A 1 108 ? -24.670 -6.166 1.778 1.00 53.19 108 ASP A CA 1
ATOM 912 C C . ASP A 1 108 ? -25.707 -7.078 1.088 1.00 53.19 108 ASP A C 1
ATOM 914 O O . ASP A 1 108 ? -26.542 -6.603 0.318 1.00 53.19 108 ASP A O 1
ATOM 918 N N . ARG A 1 109 ? -25.664 -8.401 1.317 1.00 54.31 109 ARG A N 1
ATOM 919 C CA . ARG A 1 109 ? -2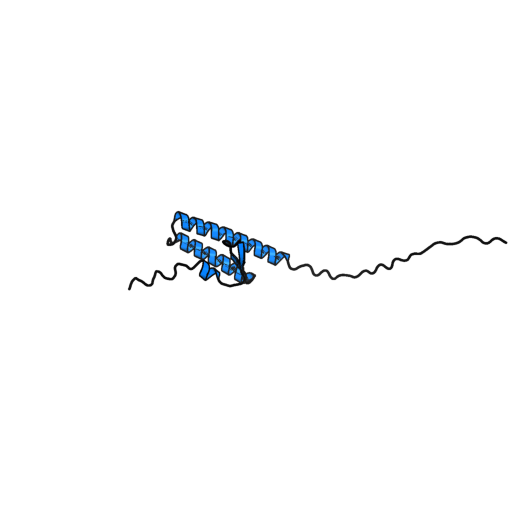6.541 -9.378 0.644 1.00 54.31 109 ARG A CA 1
ATOM 920 C C . ARG A 1 109 ? -27.587 -10.055 1.535 1.00 54.31 109 ARG A C 1
ATOM 922 O O . ARG A 1 109 ? -28.215 -10.994 1.060 1.00 54.31 109 ARG A O 1
ATOM 929 N N . ASP A 1 110 ? -27.803 -9.569 2.758 1.00 54.94 110 ASP A N 1
ATOM 930 C CA . ASP A 1 110 ? -28.742 -10.177 3.720 1.00 54.94 110 ASP A CA 1
ATOM 931 C C . ASP A 1 110 ? -29.916 -9.259 4.154 1.00 54.94 110 ASP A C 1
ATOM 933 O O . ASP A 1 110 ? -30.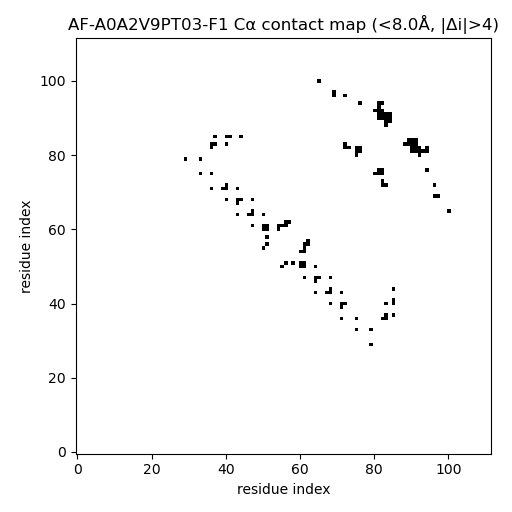593 -9.568 5.129 1.00 54.94 110 ASP A O 1
ATOM 937 N N . ASP A 1 111 ? -30.218 -8.170 3.427 1.00 53.19 111 ASP A N 1
ATOM 938 C CA . ASP A 1 111 ? -31.326 -7.231 3.744 1.00 53.19 111 ASP A CA 1
ATOM 939 C C . ASP A 1 111 ? -32.434 -7.151 2.655 1.00 53.19 111 ASP A C 1
ATOM 941 O O . ASP A 1 111 ? -32.969 -6.076 2.351 1.00 53.19 111 ASP A O 1
ATOM 945 N N . HIS A 1 112 ? -32.819 -8.282 2.046 1.00 49.28 112 HIS A N 1
ATOM 94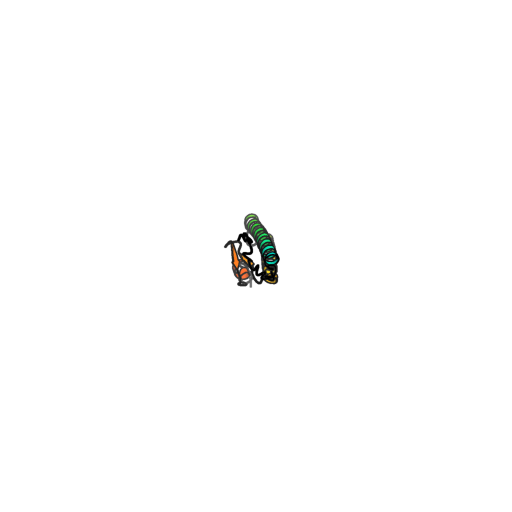6 C CA . HIS A 1 112 ? -34.010 -8.363 1.175 1.00 49.28 112 HIS A CA 1
ATOM 947 C C . HIS A 1 112 ? -34.976 -9.486 1.549 1.00 49.28 112 HIS A C 1
ATOM 949 O O . HIS A 1 112 ? -34.537 -10.655 1.618 1.00 49.28 112 HIS A O 1
#

Radius of gyration: 30.89 Å; Cα contacts (8 Å, |Δi|>4): 71; chains: 1; bounding box: 126×17×44 Å

Foldseek 3Di:
DDDDDDDDDDPDDDDDDDPPPCPDPPPVVLVVLQVVLVVQLLVLVVQLVVCCVPPNCPDPSNVVSLVSSVVSQVVSCVVPCWHADPVVRDIDNDPCVCVVRVPPPPPVPPDD

Secondary structure (DSSP, 8-state):
-------------------------THHHHHHHHHHHHHHHHHHHHHHHHHHHHH-TTSHHHHHHHHHHHHHHHHHHHHHS-EEETTTTEEE-SS-HHHHH-TTTTSTTS--

Sequence (112 aa):
MKYRKMGSLVAGFALSTTLLVSTPPRASANDDERAECRSRVEKAQEHYRHELREHGKHSAKADEARGKLKEEFEKCWTNDHAWYDPDRQEWRTDRDWNHHYDWDRDRDRDDH

Nearest PDB structures (foldseek):
  8d06-assembly1_A  TM=8.403E-01  e=2.665E+00  synthetic construct
  4wwf-assembly1_A-3  TM=9.447E-01  e=4.278E+00  Cupriavidus metallidurans CH34
  2y3d-assembly1_A  TM=9.489E-01  e=4.278E+00  Cupriavidus metallidurans CH34
  4wwf-assembly2_B-2  TM=8.104E-01  e=2.665E+00  Cupriavidus metallidurans CH34